Protein AF-A0A927XKU5-F1 (afdb_monomer_lite)

Sequence (85 aa):
MLTRFFTISSRTLAFLEKLKTVFDSWLAPLALLLLGITYFFIEINRQVAIVLSIISLFLIFTYLILEAYLFIRIRFFLWKNGKEK

Radius of gyration: 17.81 Å; chains: 1; bounding box: 42×20×50 Å

Foldseek 3Di:
DVVVLLPDDPVVVVVLVVVLVCLVPPLLVVLVVLLVVLVVCCVVPVVVSVVSPVSSVVSVVVNVVSVVSVVVSVVVVCVVVVVVD

Secondary structure (DSSP, 8-state):
-HHHHH---HHHHHHHHHHHHHIIIIIHHHHHHHHHHHHHHHHH-HHHHHHHHHHHHHHHHHHHHHHHHHHHHHHHHHHHHHT--

Structure (mmCIF, N/CA/C/O backbone):
data_AF-A0A927XKU5-F1
#
_entry.id   AF-A0A927XKU5-F1
#
loop_
_atom_site.group_PDB
_atom_site.id
_atom_site.type_symbol
_atom_site.label_atom_id
_atom_site.label_alt_id
_atom_site.label_comp_id
_atom_site.label_asym_id
_atom_site.label_entity_id
_atom_site.label_seq_id
_atom_site.pdbx_PDB_ins_code
_atom_site.Cartn_x
_atom_site.Cartn_y
_atom_site.Cartn_z
_atom_site.occupancy
_atom_site.B_iso_or_equiv
_atom_site.auth_seq_id
_atom_site.auth_comp_id
_atom_site.auth_asym_id
_atom_site.auth_atom_id
_atom_site.pdbx_PDB_model_num
ATOM 1 N N . MET A 1 1 ? -1.297 -10.018 24.629 1.00 51.31 1 MET A N 1
ATOM 2 C CA . MET A 1 1 ? -0.242 -9.470 23.743 1.00 51.31 1 MET A CA 1
ATOM 3 C C . MET A 1 1 ? -0.842 -8.844 22.484 1.00 51.31 1 MET A C 1
ATOM 5 O O . MET A 1 1 ? -0.590 -7.671 22.260 1.00 51.31 1 MET A O 1
ATOM 9 N N . LEU A 1 2 ? -1.722 -9.549 21.755 1.00 52.03 2 LEU A N 1
ATOM 10 C CA . LEU A 1 2 ? -2.487 -9.018 20.605 1.00 52.03 2 LEU A CA 1
ATOM 11 C C . LEU A 1 2 ? -3.269 -7.728 20.901 1.00 52.03 2 LEU A C 1
ATOM 13 O O . LEU A 1 2 ? -3.226 -6.797 20.109 1.00 52.03 2 LEU A O 1
ATOM 17 N N . THR A 1 3 ? -3.914 -7.627 22.066 1.00 54.59 3 THR A N 1
ATOM 18 C CA . THR A 1 3 ? -4.669 -6.430 22.477 1.00 54.59 3 THR A CA 1
ATOM 19 C C . THR A 1 3 ? -3.847 -5.147 22.406 1.00 54.59 3 THR A C 1
ATOM 21 O O . THR A 1 3 ? -4.362 -4.157 21.904 1.00 54.59 3 THR A O 1
ATOM 24 N N . ARG A 1 4 ? -2.568 -5.175 22.818 1.00 57.88 4 ARG A N 1
ATOM 25 C CA . ARG A 1 4 ? -1.672 -4.002 22.797 1.00 57.88 4 ARG A CA 1
ATOM 26 C C . ARG A 1 4 ? -1.385 -3.481 21.385 1.00 57.88 4 ARG A C 1
ATOM 28 O O . ARG A 1 4 ? -1.192 -2.284 21.230 1.00 57.88 4 ARG A O 1
ATOM 35 N N . PHE A 1 5 ? -1.398 -4.347 20.369 1.00 55.94 5 PHE A N 1
ATOM 36 C CA . PHE A 1 5 ? -1.205 -3.949 18.966 1.00 55.94 5 PHE A CA 1
ATOM 37 C C . PHE A 1 5 ? -2.430 -3.240 18.367 1.00 55.94 5 PHE A C 1
ATOM 39 O O . PHE A 1 5 ? -2.306 -2.512 17.381 1.00 55.94 5 PHE A O 1
ATOM 46 N N . PHE A 1 6 ? -3.611 -3.426 18.967 1.00 60.28 6 PHE A N 1
ATOM 47 C CA . PHE A 1 6 ? -4.858 -2.797 18.525 1.00 60.28 6 PHE A CA 1
ATOM 48 C C . PHE A 1 6 ? -5.259 -1.579 19.372 1.00 60.28 6 PHE A C 1
ATOM 50 O O . PHE A 1 6 ? -6.100 -0.790 18.925 1.00 60.28 6 PHE A O 1
ATOM 57 N N . THR A 1 7 ? -4.629 -1.369 20.538 1.00 66.44 7 THR A N 1
ATOM 58 C CA . THR A 1 7 ? -4.748 -0.153 21.367 1.00 66.44 7 THR A CA 1
ATOM 59 C C . THR A 1 7 ? -3.938 1.014 20.790 1.00 66.44 7 THR A C 1
ATOM 61 O O . THR A 1 7 ? -3.043 1.567 21.420 1.00 66.44 7 THR A O 1
ATOM 64 N N . ILE A 1 8 ? -4.257 1.411 19.563 1.00 71.12 8 ILE A N 1
ATOM 65 C CA . ILE A 1 8 ? -3.792 2.676 18.985 1.00 71.12 8 ILE A CA 1
ATOM 66 C C . ILE A 1 8 ? -4.793 3.794 19.284 1.00 71.12 8 ILE A C 1
ATOM 68 O O . ILE A 1 8 ? -5.998 3.549 19.385 1.00 71.12 8 ILE A O 1
ATOM 72 N N . SER A 1 9 ? -4.293 5.024 19.424 1.00 75.88 9 SER A N 1
ATOM 73 C CA . SER A 1 9 ? -5.139 6.197 19.663 1.00 75.88 9 SER A CA 1
ATOM 74 C C . SER A 1 9 ? -6.115 6.430 18.501 1.00 75.88 9 SER A C 1
ATOM 76 O O . SER A 1 9 ? -5.822 6.090 17.352 1.00 75.88 9 SER A O 1
ATOM 78 N N . SER A 1 10 ? -7.260 7.059 18.776 1.00 76.25 10 SER A N 1
ATOM 79 C CA . SER A 1 10 ? -8.232 7.455 17.744 1.00 76.25 10 SER A CA 1
ATOM 80 C C . SER A 1 10 ? -7.608 8.357 16.672 1.00 76.25 10 SER A C 1
ATOM 82 O O . SER A 1 10 ? -7.908 8.214 15.490 1.00 76.25 10 SER A O 1
ATOM 84 N N . ARG A 1 11 ? -6.669 9.229 17.062 1.00 79.44 11 ARG A N 1
ATOM 85 C CA . ARG A 1 11 ? -5.910 10.084 16.138 1.00 79.44 11 ARG A CA 1
ATOM 86 C C . ARG A 1 11 ? -5.019 9.264 15.197 1.00 79.44 11 ARG A C 1
ATOM 88 O O . ARG A 1 11 ? -4.975 9.550 14.005 1.00 79.44 11 ARG A O 1
ATOM 95 N N . THR A 1 12 ? -4.336 8.240 15.711 1.00 81.19 12 THR A N 1
ATOM 96 C CA . THR A 1 12 ? -3.514 7.327 14.895 1.00 81.19 12 THR A CA 1
ATOM 97 C C . THR A 1 12 ? -4.376 6.540 13.913 1.00 81.19 12 THR A C 1
ATOM 99 O O . THR A 1 12 ? -3.984 6.364 12.766 1.00 81.19 12 THR A O 1
ATOM 102 N N . LEU A 1 13 ? -5.567 6.111 14.333 1.00 80.81 13 LEU A N 1
ATOM 103 C CA . LEU A 1 13 ? -6.506 5.421 13.454 1.00 80.81 13 LEU A CA 1
ATOM 104 C C . LEU A 1 13 ? -6.972 6.313 12.299 1.00 80.81 13 LEU A C 1
ATOM 106 O O . LEU A 1 13 ? -6.853 5.912 11.148 1.00 80.81 13 LEU A O 1
ATOM 110 N N . ALA A 1 14 ? -7.431 7.529 12.602 1.00 82.31 14 ALA A N 1
ATOM 111 C CA . ALA A 1 14 ? -7.866 8.479 11.579 1.00 82.31 14 ALA A CA 1
ATOM 112 C C . ALA A 1 14 ? -6.737 8.801 10.585 1.00 82.31 14 ALA A C 1
ATOM 114 O O . ALA A 1 14 ? -6.974 8.970 9.390 1.00 82.31 14 ALA A O 1
ATOM 115 N N . PHE A 1 15 ? -5.490 8.846 11.066 1.00 87.12 15 PHE A N 1
ATOM 116 C CA . PHE A 1 15 ? -4.324 8.987 10.201 1.00 87.12 15 PHE A CA 1
ATOM 117 C C . PHE A 1 15 ? -4.127 7.776 9.280 1.00 87.12 15 PHE A C 1
ATOM 119 O O . PHE A 1 15 ? -3.923 7.966 8.086 1.00 87.12 15 PHE A O 1
ATOM 126 N N . LEU A 1 16 ? -4.216 6.548 9.799 1.00 86.44 16 LEU A N 1
ATOM 127 C CA . LEU A 1 16 ? -4.073 5.325 8.999 1.00 86.44 16 LEU A CA 1
ATOM 128 C C . LEU A 1 16 ? -5.197 5.160 7.970 1.00 86.44 16 LEU A C 1
ATOM 130 O O . LEU A 1 16 ? -4.936 4.741 6.848 1.00 86.44 16 LEU A O 1
ATOM 134 N N . GLU A 1 17 ? -6.429 5.527 8.317 1.00 86.69 17 GLU A N 1
ATOM 135 C CA . GLU A 1 17 ? -7.555 5.543 7.378 1.00 86.69 17 GLU A CA 1
ATOM 136 C C . GLU A 1 17 ? -7.347 6.591 6.281 1.00 86.69 17 GLU A C 1
ATOM 138 O O . GLU A 1 17 ? -7.512 6.292 5.102 1.00 86.69 17 GLU A O 1
ATOM 143 N N . LYS A 1 18 ? -6.884 7.797 6.639 1.00 89.19 18 LYS A N 1
ATOM 144 C CA . LYS A 1 18 ? -6.517 8.823 5.653 1.00 89.19 18 LYS A CA 1
ATOM 145 C C . LYS A 1 18 ? -5.374 8.354 4.751 1.00 89.19 18 LYS A C 1
ATOM 147 O O . LYS A 1 18 ? -5.413 8.596 3.547 1.00 89.19 18 LYS A O 1
ATOM 152 N N . LEU A 1 19 ? -4.380 7.671 5.320 1.00 87.69 19 LEU A N 1
ATOM 153 C CA . LEU A 1 19 ? -3.274 7.077 4.577 1.00 87.69 19 LEU A CA 1
ATOM 154 C C . LEU A 1 19 ? -3.794 6.021 3.594 1.00 87.69 19 LEU A C 1
ATOM 156 O O . LEU A 1 19 ? -3.424 6.067 2.426 1.00 87.69 19 LEU A O 1
ATOM 160 N N . LYS A 1 20 ? -4.712 5.141 4.022 1.00 88.06 20 LYS A N 1
ATOM 161 C CA . LYS A 1 20 ? -5.369 4.167 3.138 1.00 88.06 20 LYS A CA 1
ATOM 162 C C . LYS A 1 20 ? -6.058 4.864 1.970 1.00 88.06 20 LYS A C 1
ATOM 164 O O . LYS A 1 20 ? -5.834 4.473 0.834 1.00 88.06 20 LYS A O 1
ATOM 169 N N . THR A 1 21 ? -6.818 5.928 2.221 1.00 89.00 21 THR A N 1
ATOM 170 C CA . THR A 1 21 ? -7.492 6.678 1.152 1.00 89.00 21 THR A CA 1
ATOM 171 C C . THR A 1 21 ? -6.504 7.254 0.138 1.00 89.00 21 THR A C 1
ATOM 173 O O . THR A 1 21 ? -6.758 7.190 -1.063 1.00 89.00 21 THR A O 1
ATOM 176 N N . VAL A 1 22 ? -5.362 7.790 0.587 1.00 88.06 22 VAL A N 1
ATOM 177 C CA . VAL A 1 22 ? -4.293 8.270 -0.311 1.00 88.06 22 VAL A CA 1
ATOM 178 C C . VAL A 1 22 ? -3.703 7.120 -1.127 1.00 88.06 22 VAL A C 1
ATOM 180 O O . VAL A 1 22 ? -3.457 7.268 -2.325 1.00 88.06 22 VAL A O 1
ATOM 183 N N . PHE A 1 23 ? -3.506 5.961 -0.499 1.00 87.75 23 PHE A N 1
ATOM 184 C CA . PHE A 1 23 ? -3.032 4.781 -1.203 1.00 87.75 23 PHE A CA 1
ATOM 185 C C . PHE A 1 23 ? -4.030 4.289 -2.258 1.00 87.75 23 PHE A C 1
ATOM 187 O O . PHE A 1 23 ? -3.626 4.089 -3.399 1.00 87.75 23 PHE A O 1
ATOM 194 N N . ASP A 1 24 ? -5.313 4.171 -1.912 1.00 86.94 24 ASP A N 1
ATOM 195 C CA . ASP A 1 24 ? -6.379 3.727 -2.820 1.00 86.94 24 ASP A CA 1
ATOM 196 C C . ASP A 1 24 ? -6.506 4.644 -4.045 1.00 86.94 24 ASP A C 1
ATOM 198 O O . ASP A 1 24 ? -6.671 4.181 -5.170 1.00 86.94 24 ASP A O 1
ATOM 202 N N . SER A 1 25 ? -6.438 5.959 -3.822 1.00 88.56 25 SER A N 1
ATOM 203 C CA . SER A 1 25 ? -6.731 6.952 -4.860 1.00 88.56 25 SER A CA 1
ATOM 204 C C . SER A 1 25 ? -5.540 7.291 -5.754 1.00 88.56 25 SER A C 1
ATOM 206 O O . SER A 1 25 ? -5.745 7.624 -6.919 1.00 88.56 25 SER A O 1
ATOM 208 N N . TRP A 1 26 ? -4.311 7.213 -5.238 1.00 86.81 26 TRP A N 1
ATOM 209 C CA . TRP A 1 26 ? -3.120 7.648 -5.974 1.00 86.81 26 TRP A CA 1
ATOM 210 C C . TRP A 1 26 ? -2.026 6.588 -6.029 1.00 86.81 26 TRP A C 1
ATOM 212 O O . TRP A 1 26 ? -1.556 6.257 -7.117 1.00 86.81 26 TRP A O 1
ATOM 222 N N . LEU A 1 27 ? -1.600 6.043 -4.885 1.00 85.75 27 LEU A N 1
ATOM 223 C CA . LEU A 1 27 ? -0.375 5.232 -4.848 1.00 85.75 27 LEU A CA 1
ATOM 224 C C . LEU A 1 27 ? -0.554 3.833 -5.442 1.00 85.75 27 LEU A C 1
ATOM 226 O O . LEU A 1 27 ? 0.366 3.351 -6.096 1.00 85.75 27 LEU A O 1
ATOM 230 N N . ALA A 1 28 ? -1.710 3.190 -5.267 1.00 85.50 28 ALA A N 1
ATOM 231 C CA . ALA A 1 28 ? -1.992 1.894 -5.878 1.00 85.50 28 ALA A CA 1
ATOM 232 C C . ALA A 1 28 ? -2.116 1.997 -7.415 1.00 85.50 28 ALA A C 1
ATOM 234 O O . ALA A 1 28 ? -1.406 1.258 -8.102 1.00 85.50 28 ALA A O 1
ATOM 235 N N . PRO A 1 29 ? -2.888 2.949 -7.986 1.00 90.06 29 PRO A N 1
ATOM 236 C CA . PRO A 1 29 ? -2.868 3.206 -9.427 1.00 90.06 29 PRO A CA 1
ATOM 237 C C . PRO A 1 29 ? -1.469 3.531 -9.959 1.00 90.06 29 PRO A C 1
ATOM 239 O O . PRO A 1 29 ? -1.068 3.002 -10.993 1.00 90.06 29 PRO A O 1
ATOM 242 N N . LEU A 1 30 ? -0.699 4.353 -9.236 1.00 90.44 30 LEU A N 1
ATOM 243 C CA . LEU A 1 30 ? 0.668 4.704 -9.617 1.00 90.44 30 LEU A CA 1
ATOM 244 C C . LEU A 1 30 ? 1.592 3.482 -9.619 1.00 90.44 30 LEU A C 1
ATOM 246 O O . LEU A 1 30 ? 2.372 3.312 -10.550 1.00 90.44 30 LEU A O 1
ATOM 250 N N . ALA A 1 31 ? 1.502 2.617 -8.608 1.00 90.06 31 ALA A N 1
ATOM 251 C CA . ALA A 1 31 ? 2.307 1.404 -8.537 1.00 90.06 31 ALA A CA 1
ATOM 252 C C . ALA A 1 31 ? 1.990 0.452 -9.699 1.00 90.06 31 ALA A C 1
ATOM 254 O O . ALA A 1 31 ? 2.912 -0.053 -10.343 1.00 90.06 31 ALA A O 1
ATOM 255 N N . LEU A 1 32 ? 0.708 0.262 -10.025 1.00 89.81 32 LEU A N 1
ATOM 256 C CA . LEU A 1 32 ? 0.286 -0.537 -11.180 1.00 89.81 32 LEU A CA 1
ATOM 257 C C . LEU A 1 32 ? 0.766 0.071 -12.503 1.00 89.81 32 LEU A C 1
ATOM 259 O O . LEU A 1 32 ? 1.262 -0.647 -13.370 1.00 89.81 32 LEU A O 1
ATOM 263 N N . LEU A 1 33 ? 0.683 1.395 -12.639 1.00 92.19 33 LEU A N 1
ATOM 264 C CA . LEU A 1 33 ? 1.169 2.115 -13.812 1.00 92.19 33 LEU A CA 1
ATOM 265 C C . LEU A 1 33 ? 2.689 1.963 -13.965 1.00 92.19 33 LEU A C 1
ATOM 267 O O . LEU A 1 33 ? 3.162 1.669 -15.059 1.00 92.19 33 LEU A O 1
ATOM 271 N N . LEU A 1 34 ? 3.453 2.079 -12.873 1.00 91.56 34 LEU A N 1
ATOM 272 C CA . LEU A 1 34 ? 4.898 1.834 -12.863 1.00 91.56 34 LEU A CA 1
ATOM 273 C C . LEU A 1 34 ? 5.238 0.398 -13.272 1.00 91.56 34 LEU A C 1
ATOM 275 O O . LEU A 1 34 ? 6.177 0.200 -14.040 1.00 91.56 34 LEU A O 1
ATOM 279 N N . LEU A 1 35 ? 4.469 -0.595 -12.821 1.00 90.12 35 LEU A N 1
ATOM 280 C CA . LEU A 1 35 ? 4.609 -1.989 -13.258 1.00 90.12 35 LEU A CA 1
ATOM 281 C C . LEU A 1 35 ? 4.377 -2.131 -14.768 1.00 90.12 35 LEU A C 1
ATOM 283 O O . LEU A 1 35 ? 5.162 -2.786 -15.452 1.00 90.12 35 LEU A O 1
ATOM 287 N N . GLY A 1 36 ? 3.353 -1.457 -15.298 1.00 89.38 36 GLY A N 1
ATOM 288 C CA . GLY A 1 36 ? 3.085 -1.394 -16.734 1.00 89.38 36 GLY A CA 1
ATOM 289 C C . GLY A 1 36 ? 4.238 -0.763 -17.518 1.00 89.38 36 GLY A C 1
ATOM 290 O O . GLY A 1 36 ? 4.723 -1.358 -18.474 1.00 89.38 36 GLY A O 1
ATOM 291 N N . ILE A 1 37 ? 4.743 0.396 -17.081 1.00 90.31 37 ILE A N 1
ATOM 292 C CA . ILE A 1 37 ? 5.916 1.052 -17.692 1.00 90.31 37 ILE A CA 1
ATOM 293 C C . ILE A 1 37 ? 7.126 0.120 -17.665 1.00 90.31 37 ILE A C 1
ATOM 295 O O . ILE A 1 37 ? 7.848 -0.006 -18.651 1.00 90.31 37 ILE A O 1
ATOM 299 N N . THR A 1 38 ? 7.334 -0.566 -16.548 1.00 92.12 38 THR A N 1
ATOM 300 C CA . THR A 1 38 ? 8.458 -1.481 -16.376 1.00 92.12 38 THR A CA 1
ATOM 301 C C . THR A 1 38 ? 8.473 -2.591 -17.423 1.00 92.12 38 THR A C 1
ATOM 303 O O . THR A 1 38 ? 9.544 -2.938 -17.920 1.00 92.12 38 THR A O 1
ATOM 306 N N . TYR A 1 39 ? 7.298 -3.103 -17.800 1.00 88.31 39 TYR A N 1
ATOM 307 C CA . TYR A 1 39 ? 7.167 -4.099 -18.862 1.00 88.31 39 TYR A CA 1
ATOM 308 C C . TYR A 1 39 ? 7.693 -3.577 -20.207 1.00 88.31 39 TYR A C 1
ATOM 310 O O . TYR A 1 39 ? 8.447 -4.278 -20.871 1.00 88.31 39 TYR A O 1
ATOM 318 N N . PHE A 1 40 ? 7.401 -2.325 -20.571 1.00 89.31 40 PHE A N 1
ATOM 319 C CA . PHE A 1 40 ? 7.934 -1.717 -21.800 1.00 89.31 40 PHE A CA 1
ATOM 320 C C . PHE A 1 40 ? 9.445 -1.459 -21.735 1.00 89.31 40 PHE A C 1
ATOM 322 O O . PHE A 1 40 ? 10.148 -1.565 -22.736 1.00 89.31 40 PHE A O 1
ATOM 329 N N . PHE A 1 41 ? 9.966 -1.125 -20.553 1.00 89.00 41 PHE A N 1
ATOM 330 C CA . PHE A 1 41 ? 11.386 -0.825 -20.372 1.00 89.00 41 PHE A CA 1
ATOM 331 C C . PHE A 1 41 ? 12.273 -2.067 -20.273 1.00 89.00 41 PHE A C 1
ATOM 333 O O . PHE A 1 41 ? 13.494 -1.928 -20.356 1.00 89.00 41 PHE A O 1
ATOM 340 N N . ILE A 1 42 ? 11.708 -3.268 -20.109 1.00 89.06 42 ILE A N 1
ATOM 341 C CA . ILE A 1 42 ? 12.500 -4.483 -19.886 1.00 89.06 42 ILE A CA 1
ATOM 342 C C . ILE A 1 42 ? 13.415 -4.816 -21.071 1.00 89.06 42 ILE A C 1
ATOM 344 O O . ILE A 1 42 ? 14.532 -5.290 -20.862 1.00 89.06 42 ILE A O 1
ATOM 348 N N . GLU A 1 43 ? 12.967 -4.507 -22.290 1.00 86.69 43 GLU A N 1
ATOM 349 C CA . GLU A 1 43 ? 13.714 -4.732 -23.532 1.00 86.69 43 GLU A CA 1
ATOM 350 C C . GLU A 1 43 ? 14.682 -3.585 -23.854 1.00 86.69 43 GLU A C 1
ATOM 352 O O . GLU A 1 43 ? 15.726 -3.810 -24.461 1.00 86.69 43 GLU A O 1
ATOM 357 N N . ILE A 1 44 ? 14.370 -2.361 -23.414 1.00 90.06 44 ILE A N 1
ATOM 358 C CA . ILE A 1 44 ? 15.150 -1.153 -23.728 1.00 90.06 44 ILE A CA 1
ATOM 359 C C . ILE A 1 44 ? 16.280 -0.950 -22.717 1.00 90.06 44 ILE A C 1
ATOM 361 O O . ILE A 1 44 ? 17.431 -0.714 -23.079 1.00 90.06 44 ILE A O 1
ATOM 365 N N . ASN A 1 45 ? 15.953 -0.999 -21.426 1.00 90.50 45 ASN A N 1
ATOM 366 C CA . ASN A 1 45 ? 16.905 -0.778 -20.350 1.00 90.50 45 ASN A CA 1
ATOM 367 C C . ASN A 1 45 ? 16.525 -1.600 -19.117 1.00 90.50 45 ASN A C 1
ATOM 369 O O . ASN A 1 45 ? 15.776 -1.172 -18.233 1.00 90.50 45 ASN A O 1
ATOM 373 N N . ARG A 1 46 ? 17.130 -2.786 -19.039 1.00 89.81 46 ARG A N 1
ATOM 374 C CA . ARG A 1 46 ? 16.872 -3.764 -17.983 1.00 89.81 46 ARG A CA 1
ATOM 375 C C . ARG A 1 46 ? 17.177 -3.240 -16.577 1.00 89.81 46 ARG A C 1
ATOM 377 O O . ARG A 1 46 ? 16.474 -3.607 -15.641 1.00 89.81 46 ARG A O 1
ATOM 384 N N . GLN A 1 47 ? 18.189 -2.386 -16.406 1.00 92.81 47 GLN A N 1
ATOM 385 C CA . GLN A 1 47 ? 18.520 -1.825 -15.090 1.00 92.81 47 GLN A CA 1
ATOM 386 C C . GLN A 1 47 ? 17.424 -0.875 -14.602 1.00 92.81 47 GLN A C 1
ATOM 388 O O . GLN A 1 47 ? 16.970 -0.997 -13.466 1.00 92.81 47 GLN A O 1
ATOM 393 N N . VAL A 1 48 ? 16.946 0.016 -15.475 1.00 90.62 48 VAL A N 1
ATOM 394 C CA . VAL A 1 48 ? 15.832 0.923 -15.157 1.00 90.62 48 VAL A CA 1
ATOM 395 C C . VAL A 1 48 ? 14.561 0.126 -14.865 1.00 90.62 48 VAL A C 1
ATOM 397 O O . VAL A 1 48 ? 13.898 0.389 -13.864 1.00 90.62 48 VAL A O 1
ATOM 400 N N . ALA A 1 49 ? 14.265 -0.898 -15.670 1.00 91.94 49 ALA A N 1
ATOM 401 C CA . ALA A 1 49 ? 13.126 -1.782 -15.443 1.00 91.94 49 ALA A CA 1
ATOM 402 C C . ALA A 1 49 ? 13.178 -2.451 -14.054 1.00 91.94 49 ALA A C 1
ATOM 404 O O . ALA A 1 49 ? 12.192 -2.449 -13.323 1.00 91.94 49 ALA A O 1
ATOM 405 N N . ILE A 1 50 ? 14.336 -2.961 -13.629 1.00 92.50 50 ILE A N 1
ATOM 406 C CA . ILE A 1 50 ? 14.486 -3.562 -12.294 1.00 92.50 50 ILE A CA 1
ATOM 407 C C . ILE A 1 50 ? 14.212 -2.538 -11.184 1.00 92.50 50 ILE A C 1
ATOM 409 O O . ILE A 1 50 ? 13.486 -2.846 -10.239 1.00 92.50 50 ILE A O 1
ATOM 413 N N . VAL A 1 51 ? 14.740 -1.316 -11.295 1.00 94.50 51 VAL A N 1
ATOM 414 C CA . VAL A 1 51 ? 14.517 -0.267 -10.285 1.00 94.50 51 VAL A CA 1
ATOM 415 C C . VAL A 1 51 ? 13.033 0.095 -10.187 1.00 94.50 51 VAL A C 1
ATOM 417 O O . VAL A 1 51 ? 12.485 0.136 -9.085 1.00 94.50 51 VAL A O 1
ATOM 420 N N . LEU A 1 52 ? 12.357 0.290 -11.323 1.00 92.56 52 LEU A N 1
ATOM 421 C CA . LEU A 1 52 ? 10.923 0.591 -11.357 1.00 92.56 52 LEU A CA 1
ATOM 422 C C . LEU A 1 52 ? 10.075 -0.568 -10.806 1.00 92.56 52 LEU A C 1
ATOM 424 O O . LEU A 1 52 ? 9.133 -0.323 -10.049 1.00 92.56 52 LEU A O 1
ATOM 428 N N . SER A 1 53 ? 10.455 -1.818 -11.099 1.00 92.56 53 SER A N 1
ATOM 429 C CA . SER A 1 53 ? 9.832 -3.014 -10.513 1.00 92.56 53 SER A CA 1
ATOM 430 C C . SER A 1 53 ? 9.932 -3.007 -8.994 1.00 92.56 53 SER A C 1
ATOM 432 O O . SER A 1 53 ? 8.926 -3.214 -8.327 1.00 92.56 53 SER A O 1
ATOM 434 N N . ILE A 1 54 ? 11.121 -2.749 -8.438 1.00 94.12 54 ILE A N 1
ATOM 435 C CA . ILE A 1 5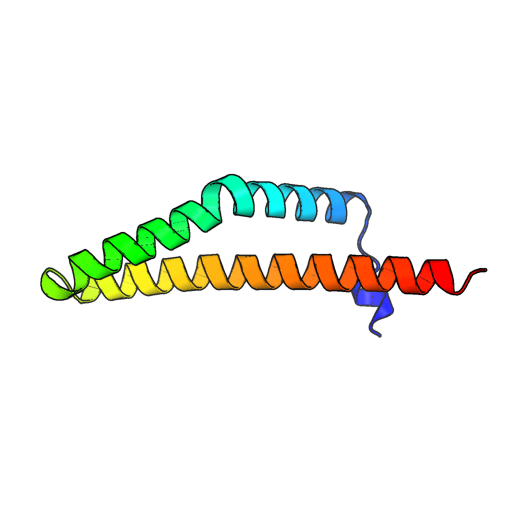4 ? 11.344 -2.744 -6.984 1.00 94.12 54 ILE A CA 1
ATOM 436 C C . ILE A 1 54 ? 10.495 -1.662 -6.310 1.00 94.12 54 ILE A C 1
ATOM 438 O O . ILE A 1 54 ? 9.855 -1.935 -5.295 1.00 94.12 54 ILE A O 1
ATOM 442 N N . ILE A 1 55 ? 10.449 -0.455 -6.885 1.00 92.75 55 ILE A N 1
ATOM 443 C CA . ILE A 1 55 ? 9.639 0.652 -6.354 1.00 92.75 55 ILE A CA 1
ATOM 444 C C . ILE A 1 55 ? 8.153 0.285 -6.372 1.00 92.75 55 ILE A C 1
ATOM 446 O O . ILE A 1 55 ? 7.462 0.457 -5.368 1.00 92.75 55 ILE A O 1
ATOM 450 N N . SER A 1 56 ? 7.662 -0.252 -7.491 1.00 92.94 56 SER A N 1
ATOM 451 C CA . SER A 1 56 ? 6.267 -0.677 -7.611 1.00 92.94 56 SER A CA 1
ATOM 452 C C . SER A 1 56 ? 5.924 -1.788 -6.614 1.00 92.94 56 SER A C 1
ATOM 454 O O . SER A 1 56 ? 4.933 -1.680 -5.888 1.00 92.94 56 SER A O 1
ATOM 456 N N . LEU A 1 57 ? 6.785 -2.806 -6.496 1.00 93.00 57 LEU A N 1
ATOM 457 C CA . LEU A 1 57 ? 6.609 -3.889 -5.532 1.00 93.00 57 LEU A CA 1
ATOM 458 C C . LEU A 1 57 ? 6.519 -3.340 -4.107 1.00 93.00 57 LEU A C 1
ATOM 460 O O . LEU A 1 57 ? 5.626 -3.720 -3.355 1.00 93.00 57 LEU A O 1
ATOM 464 N N . PHE A 1 58 ? 7.418 -2.424 -3.740 1.00 92.94 58 PHE A N 1
ATOM 465 C CA . PHE A 1 58 ? 7.447 -1.825 -2.409 1.00 92.94 58 PHE A CA 1
ATOM 466 C C . PHE A 1 58 ? 6.152 -1.071 -2.085 1.00 92.94 58 PHE A C 1
ATOM 468 O O . PHE A 1 58 ? 5.604 -1.217 -0.988 1.00 92.94 58 PHE A O 1
ATOM 475 N N . LEU A 1 59 ? 5.628 -0.304 -3.045 1.00 90.88 59 LEU A N 1
ATOM 476 C CA . LEU A 1 59 ? 4.356 0.403 -2.896 1.00 90.88 59 LEU A CA 1
ATOM 477 C C . LEU A 1 59 ? 3.184 -0.571 -2.713 1.00 90.88 59 LEU A C 1
ATOM 479 O O . LEU A 1 59 ? 2.380 -0.383 -1.799 1.00 90.88 59 LEU A O 1
ATOM 483 N N . ILE A 1 60 ? 3.122 -1.636 -3.519 1.00 91.00 60 ILE A N 1
ATOM 484 C CA . ILE A 1 60 ? 2.071 -2.663 -3.432 1.00 91.00 60 ILE A CA 1
ATOM 485 C C . ILE A 1 60 ? 2.138 -3.403 -2.095 1.00 91.00 60 ILE A C 1
ATOM 487 O O . ILE A 1 60 ? 1.121 -3.552 -1.423 1.00 91.00 60 ILE A O 1
ATOM 491 N N . PHE A 1 61 ? 3.326 -3.828 -1.663 1.00 92.38 61 PHE A N 1
ATOM 492 C CA . PHE A 1 61 ? 3.487 -4.511 -0.379 1.00 92.38 61 PHE A CA 1
ATOM 493 C C . PHE A 1 61 ? 3.086 -3.621 0.797 1.00 92.38 61 PHE A C 1
ATOM 495 O O . PHE A 1 61 ? 2.373 -4.072 1.692 1.00 92.38 61 PHE A O 1
ATOM 502 N N . THR A 1 62 ? 3.496 -2.351 0.785 1.00 89.81 62 THR A N 1
ATOM 503 C CA . THR A 1 62 ? 3.125 -1.394 1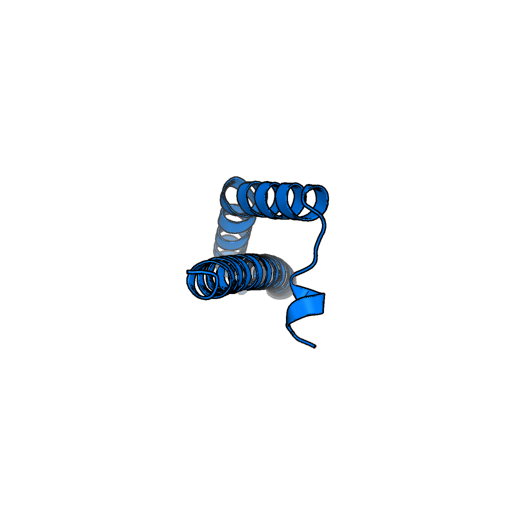.837 1.00 89.81 62 THR A CA 1
ATOM 504 C C . THR A 1 62 ? 1.609 -1.213 1.904 1.00 89.81 62 THR A C 1
ATOM 506 O O . THR A 1 62 ? 1.033 -1.210 2.994 1.00 89.81 62 THR A O 1
ATOM 509 N N . TYR A 1 63 ? 0.956 -1.123 0.744 1.00 89.31 63 TYR A N 1
ATOM 510 C CA . TYR A 1 63 ? -0.495 -1.036 0.647 1.00 89.31 63 TYR A CA 1
ATOM 511 C C . TYR A 1 63 ? -1.198 -2.265 1.237 1.00 89.31 63 TYR A C 1
ATOM 513 O O . TYR A 1 63 ? -2.058 -2.121 2.105 1.00 89.31 63 TYR A O 1
ATOM 521 N N . LEU A 1 64 ? -0.777 -3.470 0.839 1.00 90.88 64 LEU A N 1
ATOM 522 C CA . LEU A 1 64 ? -1.354 -4.725 1.328 1.00 90.88 64 LEU A CA 1
ATOM 523 C C . LEU A 1 64 ? -1.190 -4.885 2.844 1.00 90.88 64 LEU A C 1
ATOM 525 O O . LEU A 1 64 ? -2.110 -5.337 3.524 1.00 90.88 64 LEU A O 1
ATOM 529 N N . ILE A 1 65 ? -0.038 -4.489 3.398 1.00 90.62 65 ILE A N 1
ATOM 530 C CA . ILE A 1 65 ? 0.200 -4.521 4.849 1.00 90.62 65 ILE A CA 1
ATOM 531 C C . ILE A 1 65 ? -0.754 -3.565 5.574 1.00 90.62 65 ILE A C 1
ATOM 533 O O . ILE A 1 65 ? -1.345 -3.941 6.590 1.00 90.62 65 ILE A O 1
ATOM 537 N N . LEU A 1 66 ? -0.919 -2.342 5.061 1.00 90.38 66 LEU A N 1
ATOM 538 C CA . LEU A 1 66 ? -1.827 -1.350 5.637 1.00 90.38 66 LEU A CA 1
ATOM 539 C C . LEU A 1 66 ? -3.281 -1.839 5.605 1.00 90.38 66 LEU A C 1
ATOM 541 O O . LEU A 1 66 ? -3.990 -1.741 6.610 1.00 90.38 66 LEU A O 1
ATOM 545 N N . GLU A 1 67 ? -3.713 -2.395 4.475 1.00 88.31 67 GLU A N 1
ATOM 546 C CA . GLU A 1 67 ? -5.057 -2.941 4.306 1.00 88.31 67 GLU A CA 1
ATOM 547 C C . GLU A 1 67 ? -5.308 -4.121 5.252 1.00 88.31 67 GLU A C 1
ATOM 549 O O . GLU A 1 67 ? -6.295 -4.119 5.994 1.00 88.31 67 GLU A O 1
ATOM 554 N N . ALA A 1 68 ? -4.384 -5.084 5.306 1.00 89.56 68 ALA A N 1
ATOM 555 C CA . ALA A 1 68 ? -4.477 -6.234 6.199 1.00 89.56 68 ALA A CA 1
ATOM 556 C C . ALA A 1 68 ? -4.543 -5.806 7.673 1.00 89.56 68 ALA A C 1
ATOM 558 O O . ALA A 1 68 ? -5.365 -6.321 8.435 1.00 89.56 68 ALA A O 1
ATOM 559 N N . TYR A 1 69 ? -3.726 -4.829 8.079 1.00 87.44 69 TYR A N 1
ATOM 560 C CA . TYR A 1 69 ? -3.749 -4.292 9.439 1.00 87.44 69 TYR A CA 1
ATOM 561 C C . TYR A 1 69 ? -5.119 -3.697 9.796 1.00 87.44 69 TYR A C 1
ATOM 563 O O . TYR A 1 69 ? -5.692 -4.033 10.839 1.00 87.44 69 TYR A O 1
ATOM 571 N N . LEU A 1 70 ? -5.664 -2.842 8.925 1.00 87.00 70 LEU A N 1
ATOM 572 C CA . LEU A 1 70 ? -6.966 -2.209 9.140 1.00 87.00 70 LEU A CA 1
ATOM 573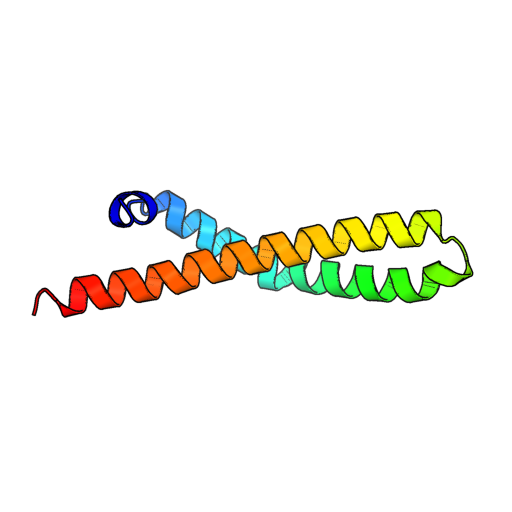 C C . LEU A 1 70 ? -8.097 -3.245 9.155 1.00 87.00 70 LEU A C 1
ATOM 57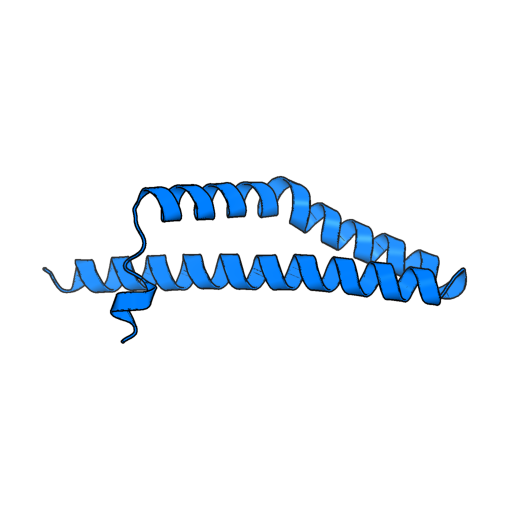5 O O . LEU A 1 70 ? -8.947 -3.208 10.049 1.00 87.00 70 LEU A O 1
ATOM 579 N N . PHE A 1 71 ? -8.070 -4.218 8.242 1.00 86.50 71 PHE A N 1
ATOM 580 C CA . PHE A 1 71 ? -9.052 -5.299 8.179 1.00 86.50 71 PHE A CA 1
ATOM 581 C C . PHE A 1 71 ? -9.073 -6.141 9.463 1.00 86.50 71 PHE A C 1
ATOM 583 O O . PHE A 1 71 ? -10.129 -6.316 10.083 1.00 86.50 71 PHE A O 1
ATOM 590 N N . ILE A 1 72 ? -7.907 -6.625 9.907 1.00 86.31 72 ILE A N 1
ATOM 591 C CA . ILE A 1 72 ? -7.790 -7.434 11.128 1.00 86.31 72 ILE A CA 1
ATOM 592 C C . ILE A 1 72 ? -8.270 -6.629 12.341 1.00 86.31 72 ILE A C 1
ATOM 594 O O . ILE A 1 72 ? -8.969 -7.166 13.203 1.00 86.31 72 ILE A O 1
ATOM 598 N N . ARG A 1 73 ? -7.962 -5.329 12.399 1.00 80.06 73 ARG A N 1
ATOM 599 C CA . ARG A 1 73 ? -8.388 -4.459 13.499 1.00 80.06 73 ARG A CA 1
ATOM 600 C C . ARG A 1 73 ? -9.902 -4.268 13.552 1.00 80.06 73 ARG A C 1
ATOM 602 O O . ARG A 1 73 ? -10.466 -4.345 14.642 1.00 80.06 73 ARG A O 1
ATOM 609 N N . ILE A 1 74 ? -10.565 -4.049 12.414 1.00 80.69 74 ILE A N 1
ATOM 610 C CA . ILE A 1 74 ? -12.033 -3.941 12.354 1.00 80.69 74 ILE A CA 1
ATOM 611 C C . ILE A 1 74 ? -12.667 -5.237 12.867 1.00 80.69 74 ILE A C 1
ATOM 613 O O . ILE A 1 74 ? -13.542 -5.200 13.732 1.00 80.69 74 ILE A O 1
ATOM 617 N N . ARG A 1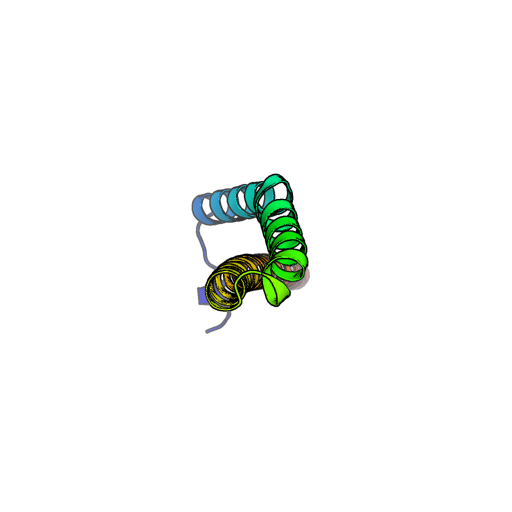 75 ? -12.177 -6.395 12.405 1.00 80.00 75 ARG A N 1
ATOM 618 C CA . ARG A 1 75 ? -12.652 -7.707 12.872 1.00 80.00 75 ARG A CA 1
ATOM 619 C C . ARG A 1 75 ? -12.423 -7.899 14.371 1.00 80.00 75 ARG A C 1
ATOM 621 O O . ARG A 1 75 ? -13.317 -8.386 15.057 1.00 80.00 75 ARG A O 1
ATOM 628 N N . PHE A 1 76 ? -11.270 -7.478 14.889 1.00 80.88 76 PHE A N 1
ATOM 629 C CA . PHE A 1 76 ? -10.966 -7.530 16.318 1.00 80.88 76 PHE A CA 1
ATOM 630 C C . PHE A 1 76 ? -11.904 -6.639 17.149 1.00 80.88 76 PHE A C 1
ATOM 632 O O . PHE A 1 76 ? -12.394 -7.072 18.190 1.00 80.88 76 PHE A O 1
ATOM 639 N N . PHE A 1 77 ? -12.194 -5.419 16.686 1.00 76.44 77 PHE A N 1
ATOM 640 C CA . PHE A 1 77 ? -13.119 -4.499 17.352 1.00 76.44 77 PHE A CA 1
ATOM 641 C C . PHE A 1 77 ? -14.551 -5.047 17.387 1.00 76.44 77 PHE A C 1
ATOM 643 O O . PHE A 1 77 ? -15.172 -5.075 18.448 1.00 76.44 77 PHE A O 1
ATOM 650 N N . LEU A 1 78 ? -15.044 -5.553 16.251 1.00 78.19 78 LEU A N 1
ATOM 651 C CA . LEU A 1 78 ? -16.359 -6.194 16.162 1.00 78.19 78 LEU A CA 1
ATOM 652 C C . LEU A 1 78 ? -16.458 -7.414 17.087 1.00 78.19 78 LEU A C 1
ATOM 654 O O . LEU A 1 78 ? -17.457 -7.581 17.781 1.00 78.19 78 LEU A O 1
ATOM 658 N N . TRP A 1 79 ? -15.411 -8.241 17.140 1.00 78.06 79 TRP A N 1
ATOM 659 C CA . TRP A 1 79 ? -15.357 -9.402 18.028 1.00 78.06 79 TRP A CA 1
ATOM 660 C C . TRP A 1 79 ? -15.345 -9.017 19.509 1.00 78.06 79 TRP A C 1
ATOM 662 O O . TRP A 1 79 ? -16.030 -9.651 20.308 1.00 78.06 79 TRP A O 1
ATOM 672 N N . LYS A 1 80 ? -14.594 -7.975 19.885 1.00 74.06 80 LYS A N 1
ATOM 673 C CA . LYS A 1 80 ? -14.547 -7.493 21.269 1.00 74.06 80 LYS A CA 1
ATOM 674 C C . LYS A 1 80 ? -15.912 -6.964 21.717 1.00 74.06 80 LYS A C 1
ATOM 676 O O . LYS A 1 80 ? -16.406 -7.392 22.752 1.00 74.06 80 LYS A O 1
ATOM 681 N N . ASN A 1 81 ? -16.542 -6.103 20.919 1.00 69.94 81 ASN A N 1
ATOM 682 C CA . ASN A 1 81 ? -17.835 -5.509 21.272 1.00 69.94 81 ASN A CA 1
ATOM 683 C C . ASN A 1 81 ? -18.991 -6.520 21.195 1.00 69.94 81 ASN A C 1
ATOM 685 O O . ASN A 1 81 ? -19.989 -6.366 21.888 1.00 69.94 81 ASN A O 1
ATOM 689 N N . GLY A 1 82 ? -18.865 -7.568 20.375 1.00 62.84 82 GLY A N 1
ATOM 690 C CA . GLY A 1 82 ? -19.824 -8.674 20.329 1.00 62.84 82 GLY A CA 1
ATOM 691 C C . GLY A 1 82 ? -19.769 -9.607 21.544 1.00 62.84 82 GLY A C 1
ATOM 692 O O . GLY A 1 82 ? -20.716 -10.351 21.757 1.00 62.84 82 GLY A O 1
ATOM 693 N N . LYS A 1 83 ? -18.689 -9.568 22.336 1.00 57.06 83 LYS A N 1
ATOM 694 C CA . LYS A 1 83 ? -18.545 -10.310 23.601 1.00 57.06 83 LYS A CA 1
ATOM 695 C C . LYS A 1 83 ? -18.994 -9.528 24.840 1.00 57.06 83 LYS A C 1
ATOM 697 O O . LYS A 1 83 ? -19.029 -10.102 25.920 1.00 57.06 83 LYS A O 1
ATOM 702 N N . GLU A 1 84 ? -19.283 -8.234 24.697 1.00 51.28 84 GLU A N 1
ATOM 703 C CA . GLU A 1 84 ? -19.810 -7.375 25.771 1.00 51.28 84 GLU A CA 1
ATOM 704 C C . GLU A 1 84 ? -21.357 -7.342 25.795 1.00 51.28 84 GLU A C 1
ATOM 706 O O . GLU A 1 84 ? -21.942 -6.564 26.546 1.00 51.28 84 GLU A O 1
ATOM 711 N N . LYS A 1 85 ? -22.021 -8.193 24.998 1.00 44.44 85 LYS A N 1
ATOM 712 C CA . LYS A 1 85 ? -23.455 -8.516 25.089 1.00 44.44 85 LYS A CA 1
ATOM 713 C C . LYS A 1 85 ? -23.635 -9.931 25.617 1.00 44.44 85 LYS A C 1
ATOM 715 O O . LYS A 1 85 ? -24.623 -10.133 26.351 1.00 44.44 85 LYS A O 1
#

pLDDT: mean 83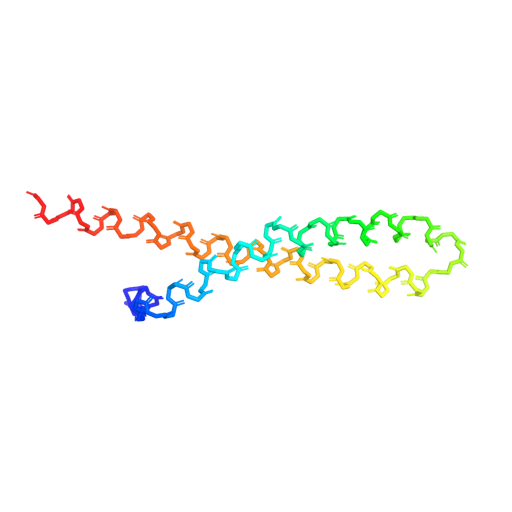.12, std 11.91, range [44.44, 94.5]

Organism: NCBI:txid315405